Protein AF-A0A034WX60-F1 (afdb_monomer_lite)

Foldseek 3Di:
DPPVFPVFKDKAWDDKPDQQWDQDDPPRDIDGPDDDDDPDQKDKIKIWMKMDGPDPVDDIDTDIDMDIHGHDPDPCDPVVVVVVVVVQFDDWDKPDPDDDWDDDPDDDPPDDTDDIDTDGPPPPPPDPD

Organism: Bactrocera dorsalis (NCBI:txid27457)

pLDDT: mean 83.94, std 14.42, range [35.22, 97.31]

Secondary structure (DSSP, 8-state):
--TTTTTTEEEEEEEESSTTEEE-TTT--EEESS------SEEEEEEEEEEEESSTTS--EEEEEEEEEE-----TTSHHHHHHHHHH-PPPEESSS-------TTPPTT-------EE-SS-------

Sequence (129 aa):
LPKSICQYCKVNFLDVNDERFAIEHQNHDLVASRDVCIRESIWKVSITFNIRCNRNEIVDSDHRLKIVYHYQEFNDTDIAKRVRRELRNQSPYFEQALYVASVLEEQPAGSAVTTVRARDPEDSQIGRA

Radius of gyration: 21.38 Å; chains: 1; bounding box: 57×43×53 Å

Structure (mmCIF, N/CA/C/O backbone):
data_AF-A0A034WX60-F1
#
_entry.id   AF-A0A034WX60-F1
#
loop_
_atom_site.group_PDB
_atom_site.id
_atom_site.type_symbol
_atom_site.label_atom_id
_atom_site.label_alt_id
_atom_site.label_comp_id
_atom_site.label_asym_id
_atom_site.label_entity_id
_atom_site.label_seq_id
_atom_site.pdbx_PDB_ins_code
_atom_site.Cartn_x
_atom_site.Cartn_y
_atom_site.Cartn_z
_atom_site.occupancy
_atom_site.B_iso_or_equiv
_atom_site.auth_seq_id
_atom_site.auth_comp_id
_atom_site.auth_asym_id
_atom_site.auth_atom_id
_atom_site.pdbx_PDB_model_num
ATOM 1 N N . LEU A 1 1 ? 3.194 -11.590 4.332 1.00 74.00 1 LEU A N 1
ATOM 2 C CA . LEU A 1 1 ? 2.266 -11.896 5.448 1.00 74.00 1 LEU A CA 1
ATOM 3 C C . LEU A 1 1 ? 2.858 -13.005 6.318 1.00 74.00 1 LEU A C 1
ATOM 5 O O . LEU A 1 1 ? 3.501 -13.892 5.762 1.00 74.00 1 LEU A O 1
ATOM 9 N N . PRO A 1 2 ? 2.678 -12.976 7.649 1.00 82.56 2 PRO A N 1
ATOM 10 C CA . PRO A 1 2 ? 3.021 -14.100 8.518 1.00 82.56 2 PRO A CA 1
ATOM 11 C C . PRO A 1 2 ? 2.291 -15.381 8.096 1.00 82.56 2 PRO A C 1
ATOM 13 O O . PRO A 1 2 ? 1.091 -15.348 7.817 1.00 82.56 2 PRO A O 1
ATOM 16 N N . LYS A 1 3 ? 2.993 -16.524 8.103 1.00 83.62 3 LYS A N 1
ATOM 17 C CA . LYS A 1 3 ? 2.425 -17.824 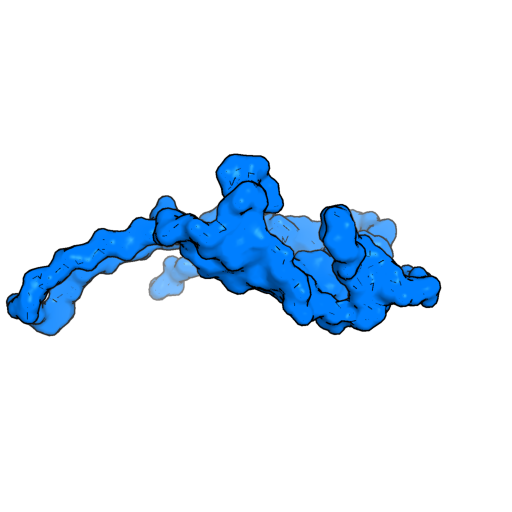7.685 1.00 83.62 3 LYS A CA 1
ATOM 18 C C . LYS A 1 3 ? 1.147 -18.196 8.447 1.00 83.62 3 LYS A C 1
ATOM 20 O O . LYS A 1 3 ? 0.268 -18.825 7.872 1.00 83.62 3 LYS A O 1
ATOM 25 N N . SER A 1 4 ? 1.026 -17.768 9.705 1.00 86.00 4 SER A N 1
ATOM 26 C CA . SER A 1 4 ? -0.141 -18.011 10.564 1.00 86.00 4 SER A CA 1
ATOM 27 C C . SER A 1 4 ? -1.449 -17.415 10.031 1.00 86.00 4 SER A C 1
ATOM 29 O O . SER A 1 4 ? -2.516 -17.944 10.337 1.00 86.00 4 SER A O 1
ATOM 31 N N . ILE A 1 5 ? -1.380 -16.346 9.228 1.00 87.75 5 ILE A N 1
ATOM 32 C CA . ILE A 1 5 ? -2.562 -15.635 8.716 1.00 87.75 5 ILE A CA 1
ATOM 33 C C . ILE A 1 5 ? -2.722 -15.709 7.193 1.00 87.75 5 ILE A C 1
ATOM 35 O O . ILE A 1 5 ? -3.797 -15.393 6.692 1.00 87.75 5 ILE A O 1
ATOM 39 N N . CYS A 1 6 ? -1.715 -16.187 6.448 1.00 86.31 6 CYS A N 1
ATOM 40 C CA . CYS A 1 6 ? -1.780 -16.316 4.982 1.00 86.31 6 CYS A CA 1
ATOM 41 C C . CYS A 1 6 ? -2.948 -17.180 4.475 1.00 86.31 6 CYS A C 1
ATOM 43 O O . CYS A 1 6 ? -3.402 -16.992 3.355 1.00 86.31 6 CYS A O 1
ATOM 45 N N . GLN A 1 7 ? -3.435 -18.128 5.280 1.00 90.69 7 GLN A N 1
ATOM 46 C CA . GLN A 1 7 ? -4.582 -18.970 4.918 1.00 90.69 7 GLN A CA 1
ATOM 47 C C . GLN A 1 7 ? -5.934 -18.246 5.040 1.00 90.69 7 GLN A C 1
ATOM 49 O O . GLN A 1 7 ? -6.915 -18.663 4.430 1.00 90.69 7 GLN A O 1
ATOM 54 N N . TYR A 1 8 ? -5.991 -17.169 5.827 1.00 93.06 8 TYR A N 1
ATOM 55 C CA . TYR A 1 8 ? -7.219 -16.419 6.103 1.00 93.06 8 TYR A CA 1
ATOM 56 C C . TYR A 1 8 ? -7.253 -15.061 5.411 1.00 93.06 8 TYR A C 1
ATOM 58 O O . TYR A 1 8 ? -8.334 -14.507 5.237 1.00 93.06 8 TYR A O 1
ATOM 66 N N . CYS A 1 9 ? -6.091 -14.534 5.030 1.00 93.56 9 CYS A N 1
ATOM 67 C CA . CYS A 1 9 ? -5.931 -13.201 4.474 1.00 93.56 9 CYS A CA 1
ATOM 68 C C . CYS A 1 9 ? -5.296 -13.255 3.089 1.00 93.56 9 CYS A C 1
ATOM 70 O O . CYS A 1 9 ? -4.310 -13.959 2.873 1.00 93.56 9 CYS A O 1
ATOM 72 N N . LYS A 1 10 ? -5.835 -12.458 2.170 1.00 92.62 10 LYS A N 1
ATOM 73 C CA . LYS A 1 10 ? -5.329 -12.282 0.809 1.00 92.62 10 LYS A CA 1
ATOM 74 C C . LYS A 1 10 ? -4.818 -10.863 0.628 1.00 92.62 10 LYS A C 1
ATOM 76 O O . LYS A 1 10 ? -5.424 -9.921 1.132 1.00 92.62 10 LYS A O 1
ATOM 81 N N . VAL A 1 11 ? -3.710 -10.729 -0.093 1.00 92.62 11 VAL A N 1
ATOM 82 C CA . VAL A 1 11 ? -3.156 -9.435 -0.501 1.00 92.62 11 VAL A CA 1
ATOM 83 C C . VAL A 1 11 ? -3.635 -9.147 -1.915 1.00 92.62 11 VAL A C 1
ATOM 85 O O . VAL A 1 11 ? -3.430 -9.979 -2.795 1.00 92.62 11 VAL A O 1
ATOM 88 N N . ASN A 1 12 ? -4.231 -7.978 -2.140 1.00 93.81 12 ASN A N 1
AT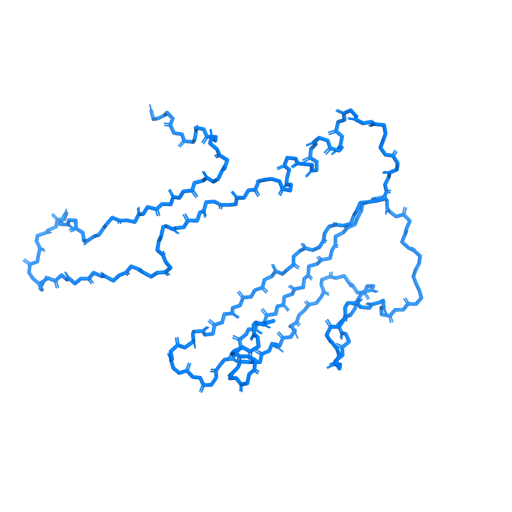OM 89 C CA . ASN A 1 12 ? -4.580 -7.514 -3.478 1.00 93.81 12 ASN A CA 1
ATOM 90 C C . ASN A 1 12 ? -3.811 -6.229 -3.780 1.00 93.81 12 ASN A C 1
ATOM 92 O O . ASN A 1 12 ? -3.997 -5.214 -3.106 1.00 93.81 12 ASN A O 1
ATOM 96 N N . PHE A 1 13 ? -2.958 -6.271 -4.798 1.00 95.19 13 PHE A N 1
ATOM 97 C CA . PHE A 1 13 ? -2.245 -5.100 -5.297 1.00 95.19 13 PHE A CA 1
ATOM 98 C C . PHE A 1 13 ? -3.187 -4.272 -6.172 1.00 95.19 13 PHE A C 1
ATOM 100 O O . PHE A 1 13 ? -3.779 -4.796 -7.111 1.00 95.19 13 PHE A O 1
ATOM 107 N N . LEU A 1 14 ? -3.366 -3.000 -5.818 1.00 95.75 14 LEU A N 1
ATOM 108 C CA . LEU A 1 14 ? -4.321 -2.087 -6.448 1.00 95.75 14 LEU A CA 1
ATOM 109 C C . LEU A 1 14 ? -3.653 -1.184 -7.481 1.00 95.75 14 LEU A C 1
ATOM 111 O O . LEU A 1 14 ? -4.230 -0.944 -8.535 1.00 95.75 14 LEU A O 1
ATOM 115 N N . ASP A 1 15 ? -2.465 -0.668 -7.162 1.00 96.31 15 ASP A N 1
ATOM 116 C CA . ASP A 1 15 ? -1.768 0.301 -8.007 1.00 96.31 15 ASP A CA 1
ATOM 117 C C . ASP A 1 15 ? -0.250 0.264 -7.792 1.00 96.31 15 ASP A C 1
ATOM 119 O O . ASP A 1 15 ? 0.226 0.071 -6.668 1.00 96.31 15 ASP A O 1
ATOM 123 N N . VAL A 1 16 ? 0.493 0.503 -8.872 1.00 97.31 16 VAL A N 1
ATOM 124 C CA . VAL A 1 16 ? 1.929 0.790 -8.866 1.00 97.31 16 VAL A CA 1
ATOM 125 C C . VAL A 1 16 ? 2.114 2.135 -9.557 1.00 97.31 16 VAL A C 1
ATOM 127 O O . VAL A 1 16 ? 1.890 2.264 -10.755 1.00 97.31 16 VAL A O 1
ATOM 130 N N . ASN A 1 17 ? 2.556 3.141 -8.808 1.00 97.25 17 ASN A N 1
ATOM 131 C CA . ASN A 1 17 ? 2.528 4.534 -9.265 1.00 97.25 17 ASN A CA 1
ATOM 132 C C . ASN A 1 17 ? 3.562 4.896 -10.357 1.00 97.25 17 ASN A C 1
ATOM 134 O O . ASN A 1 17 ? 3.635 6.058 -10.759 1.00 97.25 17 ASN A O 1
ATOM 138 N N . ASP A 1 18 ? 4.425 3.959 -10.746 1.00 95.69 18 ASP A N 1
ATOM 139 C CA . ASP A 1 18 ? 5.458 4.134 -11.764 1.00 95.69 18 ASP A CA 1
ATOM 140 C C . ASP A 1 18 ? 5.306 3.011 -12.787 1.00 95.69 18 ASP A C 1
ATOM 142 O O . ASP A 1 18 ? 5.589 1.847 -12.505 1.00 95.69 18 ASP A O 1
ATOM 146 N N . GLU A 1 19 ? 4.873 3.381 -13.990 1.00 95.06 19 GLU A N 1
ATOM 147 C CA . GLU A 1 19 ? 4.566 2.454 -15.079 1.00 95.06 19 GLU A CA 1
ATOM 148 C C . GLU A 1 19 ? 5.768 1.625 -15.536 1.00 95.06 19 GLU A C 1
ATOM 150 O O . GLU A 1 19 ? 5.588 0.690 -16.314 1.00 95.06 19 GLU A O 1
ATOM 155 N N . ARG A 1 20 ? 7.004 1.963 -15.140 1.00 95.06 20 ARG A N 1
ATOM 156 C CA . ARG A 1 20 ? 8.195 1.133 -15.403 1.00 95.06 20 ARG A CA 1
ATOM 157 C C . ARG A 1 20 ? 8.172 -0.184 -14.636 1.00 95.06 20 ARG A C 1
ATOM 159 O O . ARG A 1 20 ? 8.935 -1.083 -14.984 1.00 95.06 20 ARG A O 1
ATOM 166 N N . PHE A 1 21 ? 7.323 -0.300 -13.621 1.00 96.12 21 PHE A N 1
ATOM 167 C CA . PHE A 1 21 ? 7.243 -1.459 -12.751 1.00 96.12 21 PHE A CA 1
ATOM 168 C C . PHE A 1 21 ? 5.839 -2.058 -12.724 1.00 96.12 21 PHE A C 1
ATOM 170 O O . PHE A 1 21 ? 4.845 -1.384 -12.977 1.00 96.12 21 PHE A O 1
ATOM 177 N N . ALA A 1 22 ? 5.771 -3.340 -12.390 1.00 96.31 22 ALA A N 1
ATOM 178 C CA . ALA A 1 22 ? 4.539 -4.076 -12.155 1.00 96.31 22 ALA A CA 1
ATOM 179 C C . ALA A 1 22 ? 4.752 -5.096 -11.028 1.00 96.31 22 ALA A C 1
ATOM 181 O O . ALA A 1 22 ? 5.890 -5.417 -10.681 1.00 96.31 22 ALA A O 1
ATOM 182 N N . ILE A 1 23 ? 3.659 -5.608 -10.461 1.00 96.31 23 ILE A N 1
ATOM 183 C CA . ILE A 1 23 ? 3.705 -6.751 -9.545 1.00 96.31 23 ILE A CA 1
ATOM 184 C C . ILE A 1 23 ? 3.409 -8.025 -10.329 1.00 96.31 23 ILE A C 1
ATOM 186 O O . ILE A 1 23 ? 2.373 -8.135 -10.983 1.00 96.31 23 ILE A O 1
ATOM 190 N N . GLU A 1 24 ? 4.322 -8.984 -10.256 1.00 94.62 24 GLU A N 1
ATOM 191 C CA . GLU A 1 24 ? 4.155 -10.318 -10.820 1.00 94.62 24 GLU A CA 1
ATOM 192 C C . GLU A 1 24 ? 3.149 -11.127 -9.982 1.00 94.62 24 GLU A C 1
ATOM 194 O O . GLU A 1 24 ? 3.131 -11.055 -8.756 1.00 94.62 24 GLU A O 1
ATOM 199 N N . HIS A 1 25 ? 2.250 -11.866 -10.634 1.00 84.44 25 HIS A N 1
ATOM 200 C CA . HIS A 1 25 ? 1.075 -12.435 -9.963 1.00 84.44 25 HIS A CA 1
ATOM 201 C C . HIS A 1 25 ? 1.315 -13.747 -9.197 1.00 84.44 25 HIS A C 1
ATOM 203 O O . HIS A 1 25 ? 0.452 -14.129 -8.409 1.00 84.44 25 HIS A O 1
ATOM 209 N N . GLN A 1 26 ? 2.414 -14.470 -9.432 1.00 84.75 26 GLN A N 1
ATOM 210 C CA . GLN A 1 26 ? 2.643 -15.789 -8.824 1.00 84.75 26 GLN A CA 1
ATOM 211 C C . GLN A 1 26 ? 3.387 -15.666 -7.494 1.00 84.75 26 GLN A C 1
ATOM 213 O O . GLN A 1 26 ? 2.971 -16.235 -6.484 1.00 84.75 26 GLN A O 1
ATOM 218 N N . ASN A 1 27 ? 4.465 -14.889 -7.493 1.00 87.31 27 ASN A N 1
ATOM 219 C CA . ASN A 1 27 ? 5.357 -14.685 -6.360 1.00 87.31 27 ASN A CA 1
ATOM 220 C C . ASN A 1 27 ? 5.155 -13.323 -5.691 1.00 87.31 27 ASN A C 1
ATOM 222 O O . ASN A 1 27 ? 5.637 -13.125 -4.576 1.00 87.31 27 ASN A O 1
ATOM 226 N N . HIS A 1 28 ? 4.384 -12.421 -6.313 1.00 90.12 28 HIS A N 1
ATOM 227 C CA . HIS A 1 28 ? 4.193 -11.040 -5.854 1.00 90.12 28 HIS A CA 1
ATOM 228 C C . HIS A 1 28 ? 5.487 -10.219 -5.882 1.00 90.12 28 HIS A C 1
ATOM 230 O O . HIS A 1 28 ? 5.690 -9.329 -5.051 1.00 90.12 28 HIS A O 1
ATOM 236 N N . ASP A 1 29 ? 6.354 -10.517 -6.849 1.00 93.06 29 ASP A N 1
ATOM 237 C CA . ASP A 1 29 ? 7.621 -9.823 -7.034 1.00 93.06 29 ASP A CA 1
ATOM 238 C C . ASP A 1 29 ? 7.410 -8.492 -7.760 1.00 93.06 29 ASP A C 1
ATOM 240 O O . ASP A 1 29 ? 6.621 -8.386 -8.701 1.00 93.06 29 ASP A O 1
ATOM 244 N N . LEU A 1 30 ? 8.149 -7.462 -7.344 1.00 94.44 30 LEU A N 1
ATOM 245 C CA . LEU A 1 30 ? 8.231 -6.212 -8.094 1.00 94.44 30 LEU A CA 1
ATOM 246 C C . LEU A 1 30 ? 9.168 -6.414 -9.286 1.00 94.44 30 LEU A C 1
ATOM 248 O O . LEU A 1 30 ? 10.371 -6.606 -9.113 1.00 94.44 30 LEU A O 1
ATOM 252 N N . VAL A 1 31 ? 8.615 -6.329 -10.490 1.00 95.31 31 VAL A N 1
ATOM 253 C CA . VAL A 1 31 ? 9.331 -6.558 -11.748 1.00 95.31 31 VAL A CA 1
ATOM 254 C C . VAL A 1 31 ? 9.293 -5.319 -12.634 1.00 95.31 31 VAL A C 1
ATOM 256 O O . VAL A 1 31 ? 8.421 -4.460 -12.489 1.00 95.31 31 VAL A O 1
ATOM 259 N N . ALA A 1 32 ? 10.239 -5.215 -13.566 1.00 95.25 32 ALA A N 1
ATOM 260 C CA . ALA A 1 32 ? 10.159 -4.222 -14.630 1.00 95.25 32 ALA A CA 1
ATOM 261 C C . ALA A 1 32 ? 9.040 -4.611 -15.612 1.00 95.25 32 ALA A C 1
ATOM 263 O O . ALA A 1 32 ? 8.955 -5.762 -16.033 1.00 95.25 32 ALA A O 1
ATOM 264 N N . SER A 1 33 ? 8.187 -3.657 -15.986 1.00 95.19 33 SER A N 1
ATOM 265 C CA . SER A 1 33 ? 7.085 -3.879 -16.937 1.00 95.19 33 SER A CA 1
ATOM 266 C C . SER A 1 33 ? 7.554 -3.936 -18.395 1.00 95.19 33 SER A C 1
ATOM 268 O O . SER A 1 33 ? 6.836 -4.414 -19.270 1.00 95.19 33 SER A O 1
ATOM 270 N N . ARG A 1 34 ? 8.754 -3.412 -18.659 1.00 94.38 34 ARG A N 1
ATOM 271 C CA . ARG A 1 34 ? 9.405 -3.322 -19.967 1.00 94.38 34 ARG A CA 1
ATOM 272 C C . ARG A 1 34 ? 10.916 -3.266 -19.789 1.00 94.38 34 ARG A C 1
ATOM 274 O O . ARG A 1 34 ? 11.397 -2.961 -18.697 1.00 94.38 34 ARG A O 1
ATOM 281 N N . ASP A 1 35 ? 11.647 -3.451 -20.881 1.00 95.12 35 ASP A N 1
ATOM 282 C CA . ASP A 1 35 ? 13.083 -3.188 -20.911 1.00 95.12 35 ASP A CA 1
ATOM 283 C C . A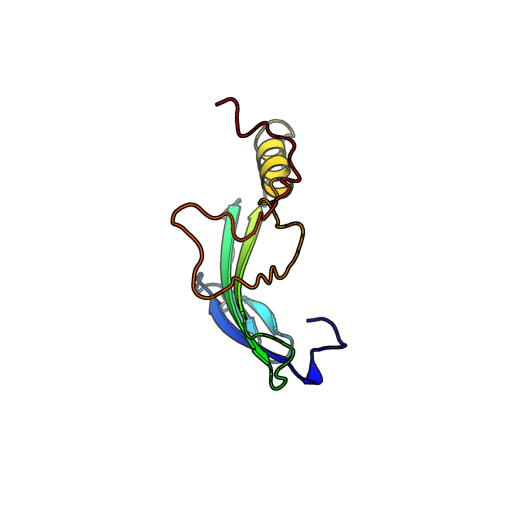SP A 1 35 ? 13.343 -1.718 -20.565 1.00 95.12 35 ASP A C 1
ATOM 285 O O . ASP A 1 35 ? 12.926 -0.798 -21.274 1.00 95.12 35 ASP A O 1
ATOM 289 N N . VAL A 1 36 ? 13.997 -1.485 -19.428 1.00 91.56 36 VAL A N 1
ATOM 290 C CA . VAL A 1 36 ? 14.236 -0.141 -18.911 1.00 91.56 36 VAL A CA 1
ATOM 291 C C . VAL A 1 36 ? 15.607 -0.044 -18.257 1.00 91.56 36 VAL A C 1
ATOM 293 O O . VAL A 1 36 ? 15.976 -0.844 -17.401 1.00 91.56 36 VAL A O 1
ATOM 296 N N . CYS A 1 37 ? 16.364 0.980 -18.644 1.00 90.56 37 CYS A N 1
ATOM 297 C CA . CYS A 1 37 ? 17.572 1.388 -17.940 1.00 90.56 37 CYS A CA 1
ATOM 298 C C . CYS A 1 37 ? 17.248 2.616 -17.090 1.00 90.56 37 CYS A C 1
ATOM 300 O O . CYS A 1 37 ? 16.926 3.674 -17.631 1.00 90.56 37 CYS A O 1
ATOM 302 N N . ILE A 1 38 ? 17.354 2.482 -15.772 1.00 89.88 38 ILE A N 1
ATOM 303 C CA . ILE A 1 38 ? 17.124 3.581 -14.834 1.00 89.88 38 ILE A CA 1
ATOM 304 C C . ILE A 1 38 ? 18.461 4.287 -14.615 1.00 89.88 38 ILE A C 1
ATOM 306 O O . ILE A 1 38 ? 19.402 3.687 -14.100 1.00 89.88 38 ILE A O 1
ATOM 310 N N . ARG A 1 39 ? 18.570 5.534 -15.076 1.00 86.31 39 ARG A N 1
ATOM 311 C CA . ARG A 1 39 ? 19.813 6.329 -15.003 1.00 86.31 39 ARG A CA 1
ATOM 312 C C . ARG A 1 39 ? 19.837 7.247 -13.789 1.00 86.31 39 ARG A C 1
ATOM 314 O O . ARG A 1 39 ? 20.886 7.760 -13.415 1.00 86.31 39 ARG A O 1
ATOM 321 N N . GLU A 1 40 ? 18.670 7.496 -13.215 1.00 86.88 40 GLU A N 1
ATOM 322 C CA . GLU A 1 40 ? 18.479 8.352 -12.064 1.00 86.88 40 GLU A CA 1
ATOM 323 C C . GLU A 1 40 ? 19.188 7.745 -10.850 1.00 86.88 40 GLU A C 1
ATOM 325 O O . GLU A 1 40 ? 18.918 6.608 -10.460 1.00 86.88 40 GLU A O 1
ATOM 330 N N . SER A 1 41 ? 20.066 8.526 -10.217 1.00 82.88 41 SER A N 1
ATOM 331 C CA . SER A 1 41 ? 20.747 8.122 -8.982 1.00 82.88 41 SER A CA 1
ATOM 332 C C . SER A 1 41 ? 19.784 7.951 -7.809 1.00 82.88 41 SER A C 1
ATOM 334 O O . SER A 1 41 ? 20.125 7.318 -6.813 1.00 82.88 41 SER A O 1
ATOM 336 N N . ILE A 1 42 ? 18.575 8.506 -7.913 1.00 83.31 42 ILE A N 1
ATOM 337 C CA . ILE A 1 42 ? 17.509 8.372 -6.927 1.00 83.31 42 ILE A CA 1
ATOM 338 C C . ILE A 1 42 ? 16.190 8.198 -7.662 1.00 83.31 42 ILE A C 1
ATOM 340 O O . ILE A 1 42 ? 15.816 9.038 -8.481 1.00 83.31 42 ILE A O 1
ATOM 344 N N . TRP A 1 43 ? 15.442 7.158 -7.316 1.00 89.44 43 TRP A N 1
ATOM 345 C CA . TRP A 1 43 ? 14.073 6.983 -7.787 1.00 89.44 43 TRP A CA 1
ATOM 346 C C . TRP A 1 43 ? 13.199 6.365 -6.699 1.00 89.44 43 TRP A C 1
ATOM 348 O O . TRP A 1 43 ? 13.680 5.863 -5.683 1.00 89.44 43 TRP A O 1
ATOM 358 N N . LYS A 1 44 ? 11.882 6.471 -6.870 1.00 91.19 44 LYS A N 1
ATOM 359 C CA . LYS A 1 44 ? 10.900 5.969 -5.909 1.00 91.19 44 LYS A CA 1
ATOM 360 C C . LYS A 1 44 ? 9.739 5.309 -6.636 1.00 91.19 44 LYS A C 1
ATOM 362 O O . LYS A 1 44 ? 9.263 5.856 -7.623 1.00 91.19 44 LYS A O 1
ATOM 367 N N . VAL A 1 45 ? 9.246 4.211 -6.082 1.00 95.38 45 VAL A N 1
ATOM 368 C CA . VAL A 1 45 ? 8.006 3.554 -6.501 1.00 95.38 45 VAL A CA 1
ATOM 369 C C . VAL A 1 45 ? 7.119 3.357 -5.276 1.00 95.38 45 VAL A C 1
ATOM 371 O O . VAL A 1 45 ? 7.594 3.089 -4.174 1.00 95.38 45 VAL A O 1
ATOM 374 N N . SER A 1 46 ? 5.827 3.593 -5.432 1.00 96.69 46 SER A N 1
ATOM 375 C CA . SER A 1 46 ? 4.799 3.431 -4.413 1.00 96.69 46 SER A CA 1
ATOM 376 C C . SER A 1 46 ? 3.789 2.408 -4.902 1.00 96.69 46 SER A C 1
ATOM 378 O O . SER A 1 46 ? 3.284 2.519 -6.014 1.00 96.69 46 SER A O 1
ATOM 380 N N . ILE A 1 47 ? 3.508 1.431 -4.053 1.00 97.19 47 ILE A N 1
ATOM 381 C CA . ILE A 1 47 ? 2.631 0.304 -4.331 1.00 97.19 47 ILE A CA 1
ATOM 382 C C . ILE A 1 47 ? 1.477 0.391 -3.343 1.00 97.19 47 ILE A C 1
ATOM 384 O O . ILE A 1 47 ? 1.693 0.370 -2.127 1.00 97.19 47 ILE A O 1
ATOM 388 N N . THR A 1 48 ? 0.262 0.505 -3.855 1.00 97.31 48 THR A N 1
ATOM 389 C CA . THR A 1 48 ? -0.954 0.504 -3.044 1.00 97.31 48 THR A CA 1
ATOM 390 C C . THR A 1 48 ? -1.545 -0.893 -3.081 1.00 97.31 48 THR A C 1
ATOM 392 O O . THR A 1 48 ? -1.717 -1.471 -4.152 1.00 97.31 48 THR A O 1
ATOM 395 N N . PHE A 1 49 ? -1.847 -1.456 -1.920 1.00 95.81 49 PHE A N 1
ATOM 396 C CA . PHE A 1 49 ? -2.444 -2.781 -1.811 1.00 95.81 49 PHE A CA 1
ATOM 397 C C . PHE A 1 49 ? -3.386 -2.834 -0.618 1.00 95.81 49 PHE A C 1
ATOM 399 O O . PHE A 1 49 ? -3.251 -2.060 0.328 1.00 95.81 49 PHE A O 1
ATOM 406 N N . ASN A 1 50 ? -4.325 -3.767 -0.648 1.00 95.69 50 ASN A N 1
ATOM 407 C CA . ASN A 1 50 ? -5.161 -4.067 0.500 1.00 95.69 50 ASN A CA 1
ATOM 408 C C . ASN A 1 50 ? -4.969 -5.508 0.957 1.00 95.69 50 ASN A C 1
ATOM 410 O O . ASN A 1 50 ? -4.532 -6.377 0.201 1.00 95.69 50 ASN A O 1
ATOM 414 N N . ILE A 1 51 ? -5.266 -5.738 2.226 1.00 94.50 51 ILE A N 1
ATOM 415 C CA . ILE A 1 51 ? -5.314 -7.052 2.838 1.00 94.50 51 ILE A CA 1
ATOM 416 C C . ILE A 1 51 ? -6.766 -7.291 3.219 1.00 94.50 51 ILE A C 1
ATOM 418 O O . ILE A 1 51 ? -7.354 -6.514 3.971 1.00 94.50 51 ILE A O 1
ATOM 422 N N . ARG A 1 52 ? -7.338 -8.362 2.670 1.00 95.19 52 ARG A N 1
ATOM 423 C CA . ARG A 1 52 ? -8.718 -8.774 2.927 1.00 95.19 52 ARG A CA 1
ATOM 424 C C . ARG A 1 52 ? -8.729 -10.133 3.599 1.00 95.19 52 ARG A C 1
ATOM 426 O O . ARG A 1 52 ? -8.124 -11.074 3.077 1.00 95.19 52 ARG A O 1
ATOM 433 N N . CYS A 1 53 ? -9.391 -10.237 4.742 1.00 94.69 53 CYS A N 1
ATOM 434 C CA . CYS A 1 53 ? -9.386 -11.420 5.590 1.00 94.69 53 CYS A CA 1
ATOM 435 C C . CYS A 1 53 ? -10.795 -11.998 5.760 1.00 94.69 53 CYS A C 1
ATOM 437 O O . CYS A 1 53 ? -11.768 -11.280 5.942 1.00 94.69 53 CYS A O 1
ATOM 439 N N . ASN A 1 54 ? -10.912 -13.328 5.744 1.00 92.31 54 ASN A N 1
ATOM 440 C CA . ASN A 1 54 ? -12.185 -14.040 5.925 1.00 92.31 54 ASN A CA 1
ATOM 441 C C . ASN A 1 54 ? -12.419 -14.477 7.385 1.00 92.31 54 ASN A C 1
ATOM 443 O O . ASN A 1 54 ? -13.012 -15.522 7.651 1.00 92.31 54 ASN A O 1
ATOM 447 N N . ARG A 1 55 ? -11.865 -13.741 8.352 1.00 90.38 55 ARG A N 1
ATOM 448 C CA . ARG A 1 55 ? -11.967 -14.070 9.777 1.00 90.38 55 ARG A CA 1
ATOM 449 C C . ARG A 1 55 ? -12.274 -12.805 10.563 1.00 90.38 55 ARG A C 1
ATOM 451 O O . ARG A 1 55 ? -11.493 -11.869 10.518 1.00 90.38 55 ARG A O 1
ATOM 458 N N . ASN A 1 56 ? -13.357 -12.822 11.335 1.00 82.94 56 ASN A N 1
ATOM 459 C CA . ASN A 1 56 ? -13.882 -11.639 12.032 1.00 82.94 56 ASN A CA 1
ATOM 460 C C . ASN A 1 56 ? -12.926 -11.044 13.083 1.00 82.94 56 ASN A C 1
ATOM 462 O O . ASN A 1 56 ? -13.057 -9.883 13.447 1.00 82.94 56 ASN A O 1
ATOM 466 N N . GLU A 1 57 ? -11.976 -11.837 13.582 1.00 87.88 57 GLU A N 1
ATOM 467 C CA . GLU A 1 57 ? -10.937 -11.392 14.522 1.00 87.88 57 GLU A CA 1
ATOM 468 C C . GLU A 1 57 ? -9.799 -10.613 13.838 1.00 87.88 57 GLU A C 1
ATOM 470 O O . GLU A 1 57 ? -8.969 -10.016 14.520 1.00 87.88 57 GLU A O 1
ATOM 475 N N . ILE A 1 58 ? -9.720 -10.649 12.503 1.00 86.56 58 ILE A N 1
ATOM 476 C CA . ILE A 1 58 ? -8.669 -9.995 11.725 1.00 86.56 58 ILE A CA 1
ATOM 477 C C . ILE A 1 58 ? -9.316 -8.906 10.877 1.00 86.56 58 ILE A C 1
ATOM 479 O O . ILE A 1 58 ? -10.144 -9.184 10.014 1.00 86.56 58 ILE A O 1
ATOM 483 N N . VAL A 1 59 ? -8.928 -7.662 11.137 1.00 89.94 59 VAL A N 1
ATOM 484 C CA . VAL A 1 59 ? -9.481 -6.492 10.454 1.00 89.94 59 VAL A CA 1
ATOM 485 C C . VAL A 1 59 ? -8.794 -6.311 9.103 1.00 89.94 59 VAL A C 1
ATOM 487 O O . VAL A 1 59 ? -7.567 -6.378 9.010 1.00 89.94 59 VAL A O 1
ATOM 490 N N . ASP A 1 60 ? -9.596 -6.066 8.069 1.00 91.88 60 ASP A N 1
ATOM 491 C CA . ASP A 1 60 ? -9.112 -5.663 6.751 1.00 91.88 60 ASP A CA 1
ATOM 492 C C . ASP A 1 60 ? -8.310 -4.361 6.825 1.00 91.88 60 ASP A C 1
ATOM 494 O O . ASP A 1 60 ? -8.622 -3.459 7.604 1.00 91.88 60 ASP A O 1
ATOM 498 N N . SER A 1 61 ? -7.310 -4.220 5.963 1.00 92.00 61 SER A N 1
ATOM 499 C CA . SER A 1 61 ? -6.451 -3.040 5.977 1.00 92.00 61 SER A CA 1
ATOM 500 C C . SER A 1 61 ? -6.009 -2.615 4.586 1.00 92.00 61 SER A C 1
ATOM 502 O O . SER A 1 61 ? -5.692 -3.437 3.726 1.00 92.00 61 SER A O 1
ATOM 504 N N . ASP A 1 62 ? -5.942 -1.303 4.380 1.00 93.44 62 ASP A N 1
ATOM 505 C CA . ASP A 1 62 ? -5.374 -0.701 3.180 1.00 93.44 62 ASP A CA 1
ATOM 506 C C . ASP A 1 62 ? -3.963 -0.180 3.491 1.00 93.44 62 ASP A C 1
ATOM 508 O O . ASP A 1 62 ? -3.698 0.387 4.555 1.00 93.44 62 ASP A O 1
ATOM 512 N N . HIS A 1 63 ? -3.034 -0.382 2.561 1.00 92.62 63 HIS A N 1
ATOM 513 C CA . HIS A 1 63 ? -1.619 -0.091 2.745 1.00 92.62 63 HIS A CA 1
ATOM 514 C C . HIS A 1 63 ? -1.003 0.580 1.522 1.00 92.62 63 HIS A C 1
ATOM 516 O O . HIS A 1 63 ? -1.415 0.382 0.379 1.00 92.62 63 HIS A O 1
ATOM 522 N N . ARG A 1 64 ? 0.060 1.345 1.779 1.00 93.00 64 ARG A N 1
ATOM 523 C CA . ARG A 1 64 ? 0.891 1.956 0.745 1.00 93.00 64 ARG A CA 1
ATOM 524 C C . ARG A 1 64 ? 2.364 1.742 1.071 1.00 93.00 64 ARG A C 1
ATOM 526 O O . ARG A 1 64 ? 2.888 2.342 2.007 1.00 93.00 64 ARG A O 1
ATOM 533 N N . LEU A 1 65 ? 3.027 0.892 0.296 1.00 92.56 65 LEU A N 1
ATOM 534 C CA . LEU A 1 65 ? 4.457 0.618 0.404 1.00 92.56 65 LEU A CA 1
ATOM 535 C C . LEU A 1 65 ? 5.224 1.579 -0.501 1.00 92.56 65 LEU A C 1
ATOM 537 O O . LEU A 1 65 ? 5.009 1.593 -1.706 1.00 92.56 65 LEU A O 1
ATOM 541 N N . LYS A 1 66 ? 6.134 2.372 0.065 1.00 91.75 66 LYS A N 1
ATOM 542 C CA . LYS A 1 66 ? 7.014 3.267 -0.693 1.00 91.75 66 LYS A CA 1
ATOM 543 C C . LYS A 1 66 ? 8.434 2.716 -0.676 1.00 91.75 66 LYS A C 1
ATOM 545 O O . LYS A 1 66 ? 9.057 2.653 0.379 1.00 91.75 66 LYS A O 1
ATOM 550 N N . ILE A 1 67 ? 8.949 2.377 -1.848 1.00 90.94 67 ILE A N 1
ATOM 551 C CA . ILE A 1 67 ? 10.330 1.958 -2.062 1.00 90.94 67 ILE A CA 1
ATOM 552 C C . ILE A 1 67 ? 11.087 3.159 -2.619 1.00 90.94 67 ILE A C 1
ATOM 554 O O . ILE A 1 67 ? 10.653 3.790 -3.583 1.00 90.94 67 ILE A O 1
ATOM 558 N N . VAL A 1 68 ? 12.205 3.500 -1.987 1.00 87.12 68 VAL A N 1
ATOM 559 C CA . VAL A 1 68 ? 13.111 4.554 -2.447 1.00 87.12 68 VAL A CA 1
ATOM 560 C C . VAL A 1 68 ? 14.449 3.901 -2.726 1.00 87.12 68 VAL A C 1
ATOM 562 O O . VAL A 1 68 ? 15.066 3.339 -1.826 1.00 87.12 68 VAL A O 1
ATOM 565 N N . TYR A 1 69 ? 14.876 3.965 -3.977 1.00 86.31 69 TYR A N 1
ATOM 566 C CA . TYR A 1 69 ? 16.164 3.468 -4.411 1.00 86.31 69 TYR A CA 1
ATOM 567 C C . TYR A 1 69 ? 17.151 4.621 -4.525 1.00 86.31 69 TYR A C 1
ATOM 569 O O . TYR A 1 69 ? 16.814 5.698 -5.021 1.00 86.31 69 TYR A O 1
ATOM 577 N N . HIS A 1 70 ? 18.376 4.369 -4.079 1.00 83.56 70 HIS A N 1
ATOM 578 C CA . HIS A 1 70 ? 19.474 5.312 -4.161 1.00 83.56 70 HIS A CA 1
ATOM 579 C C . HIS A 1 70 ? 20.722 4.589 -4.670 1.00 83.56 70 HIS A C 1
ATOM 581 O O . HIS A 1 70 ? 21.254 3.716 -3.989 1.00 83.56 70 HIS A O 1
ATOM 587 N N . TYR A 1 71 ? 21.209 4.982 -5.841 1.00 72.31 71 TYR A N 1
ATOM 588 C CA . TYR A 1 71 ? 22.475 4.544 -6.413 1.00 72.31 71 TYR A CA 1
ATOM 589 C C . TYR A 1 71 ? 23.336 5.763 -6.713 1.00 72.31 71 TYR A C 1
ATOM 591 O O . TYR A 1 71 ? 23.230 6.420 -7.746 1.00 72.31 71 TYR A O 1
ATOM 599 N N . GLN A 1 72 ? 24.172 6.088 -5.739 1.00 65.44 72 GLN A N 1
ATOM 600 C CA . GLN A 1 72 ? 25.278 7.016 -5.882 1.00 65.44 72 GLN A CA 1
ATOM 601 C C . GLN A 1 72 ? 26.373 6.478 -4.969 1.00 65.44 72 GLN A C 1
ATOM 603 O O . GLN A 1 72 ? 26.098 6.178 -3.804 1.00 65.44 72 GLN A O 1
ATOM 608 N N . GLU A 1 73 ? 27.592 6.325 -5.481 1.00 58.59 73 GLU A N 1
ATOM 609 C CA . GLU A 1 73 ? 28.757 6.184 -4.611 1.00 58.59 73 GLU A CA 1
ATOM 610 C C . GLU A 1 73 ? 28.882 7.494 -3.836 1.00 58.59 73 GLU A C 1
ATOM 612 O O . GLU A 1 73 ? 29.254 8.539 -4.373 1.00 58.59 73 GLU A O 1
ATOM 617 N N . PHE A 1 74 ? 28.430 7.482 -2.588 1.00 54.03 74 PHE A N 1
ATOM 618 C CA . PHE A 1 74 ? 28.481 8.667 -1.759 1.00 54.03 74 PHE A CA 1
ATOM 619 C C . PHE A 1 74 ? 29.898 8.871 -1.248 1.00 54.03 74 PHE A C 1
ATOM 621 O O . PHE A 1 74 ? 30.410 8.042 -0.500 1.00 54.03 74 PHE A O 1
ATOM 628 N N . ASN A 1 75 ? 30.474 10.039 -1.530 1.00 59.69 75 ASN A N 1
ATOM 629 C CA . ASN A 1 75 ? 31.383 10.631 -0.558 1.00 59.69 75 ASN A CA 1
ATOM 630 C C . ASN A 1 75 ? 30.552 10.955 0.695 1.00 59.69 75 ASN A C 1
ATOM 632 O O . ASN A 1 75 ? 29.513 11.611 0.620 1.00 59.69 75 ASN A O 1
ATOM 636 N N . ASP A 1 76 ? 30.982 10.405 1.826 1.00 55.62 76 ASP A N 1
ATOM 637 C CA . ASP A 1 76 ? 30.218 10.070 3.039 1.00 55.62 76 ASP A CA 1
ATOM 638 C C . ASP A 1 76 ? 29.575 11.247 3.819 1.00 55.62 76 ASP A C 1
ATOM 640 O O . ASP A 1 76 ? 29.209 11.101 4.988 1.00 55.62 76 ASP A O 1
ATOM 644 N N . THR A 1 77 ? 29.448 12.450 3.254 1.00 63.56 77 THR A N 1
ATOM 645 C CA . THR A 1 77 ? 29.314 13.647 4.096 1.00 63.56 77 THR A CA 1
ATOM 646 C C . THR A 1 77 ? 27.898 14.168 4.318 1.00 63.56 77 THR A C 1
ATOM 648 O O . THR A 1 77 ? 27.635 14.527 5.466 1.00 63.56 77 THR A O 1
ATOM 651 N N . ASP A 1 78 ? 26.958 14.124 3.360 1.00 59.88 78 ASP A N 1
ATOM 652 C CA . ASP A 1 78 ? 25.665 14.829 3.547 1.00 59.88 78 ASP A CA 1
ATOM 653 C C . ASP A 1 78 ? 24.403 14.062 3.129 1.00 59.88 78 ASP A C 1
ATOM 655 O O . ASP A 1 78 ? 23.445 13.974 3.903 1.00 59.88 78 ASP A O 1
ATOM 659 N N . ILE A 1 79 ? 24.378 13.438 1.949 1.00 58.78 79 ILE A N 1
ATOM 660 C CA . ILE A 1 79 ? 23.171 12.731 1.484 1.00 58.78 79 ILE A CA 1
ATOM 661 C C . ILE A 1 79 ? 23.027 11.375 2.185 1.00 58.78 79 ILE A C 1
ATOM 663 O O . ILE A 1 79 ? 21.933 11.044 2.634 1.00 58.78 79 ILE A O 1
ATOM 667 N N . ALA A 1 80 ? 24.123 10.637 2.399 1.00 61.00 80 ALA A N 1
ATOM 668 C CA . ALA A 1 80 ? 24.104 9.411 3.199 1.00 61.00 80 ALA A CA 1
ATOM 669 C C . ALA A 1 80 ? 23.626 9.677 4.638 1.00 61.00 80 ALA A C 1
ATOM 671 O O . ALA A 1 80 ? 22.848 8.896 5.180 1.00 61.00 80 ALA A O 1
ATOM 672 N N . LYS A 1 81 ? 24.012 10.808 5.246 1.00 62.59 81 LYS A N 1
ATOM 673 C CA . LYS A 1 81 ? 23.504 11.217 6.567 1.00 62.59 81 LYS A CA 1
ATOM 674 C C . LYS A 1 81 ? 22.015 11.543 6.529 1.00 62.59 81 LYS A C 1
ATOM 676 O O . LYS A 1 81 ? 21.286 11.104 7.415 1.00 62.59 81 LYS A O 1
ATOM 681 N N . ARG A 1 82 ? 21.547 12.263 5.502 1.00 64.94 82 ARG A N 1
ATOM 682 C CA . ARG A 1 82 ? 20.120 12.569 5.333 1.00 64.94 82 ARG A CA 1
ATOM 683 C C . ARG A 1 82 ? 19.293 11.303 5.117 1.00 64.94 82 ARG A C 1
ATOM 685 O O . ARG A 1 82 ? 18.296 11.130 5.796 1.00 64.94 82 ARG A O 1
ATOM 692 N N . VAL A 1 83 ? 19.733 10.392 4.251 1.00 63.72 83 VAL A N 1
ATOM 693 C CA . VAL A 1 83 ? 19.068 9.102 4.012 1.00 63.72 83 VAL A CA 1
ATOM 694 C C . VAL A 1 83 ? 19.095 8.230 5.270 1.00 63.72 83 VAL A C 1
ATOM 696 O O . VAL A 1 83 ? 18.065 7.674 5.625 1.00 63.72 83 VAL A O 1
ATOM 699 N N . ARG A 1 84 ? 20.214 8.162 6.009 1.00 64.19 84 ARG A N 1
ATOM 700 C CA . ARG A 1 84 ? 20.280 7.468 7.313 1.00 64.19 84 ARG A CA 1
ATOM 701 C C . ARG A 1 84 ? 19.312 8.069 8.336 1.00 64.19 84 ARG A C 1
ATOM 703 O O . ARG A 1 84 ? 18.735 7.314 9.109 1.00 64.19 84 ARG A O 1
ATOM 710 N N . ARG A 1 85 ? 19.133 9.394 8.344 1.00 64.50 85 ARG A N 1
ATOM 711 C CA . ARG A 1 85 ? 18.160 10.080 9.206 1.00 64.50 85 ARG A CA 1
ATOM 712 C C . ARG A 1 85 ? 16.724 9.769 8.786 1.00 64.50 85 ARG A C 1
ATOM 714 O O . ARG A 1 85 ? 15.937 9.385 9.628 1.00 64.50 85 ARG A O 1
ATOM 721 N N . GLU A 1 86 ? 16.398 9.840 7.499 1.00 64.81 86 GLU A N 1
ATOM 722 C CA . GLU A 1 86 ? 15.061 9.490 6.987 1.00 64.81 86 GLU A CA 1
ATOM 723 C C . GLU A 1 86 ? 14.729 7.997 7.163 1.00 64.81 86 GLU A C 1
ATOM 725 O O . GLU A 1 86 ? 13.578 7.650 7.393 1.00 64.81 86 GLU A O 1
ATOM 730 N N . LEU A 1 87 ? 15.724 7.104 7.091 1.00 60.69 87 LEU A N 1
ATOM 731 C CA . LEU A 1 87 ? 15.560 5.673 7.382 1.00 60.69 87 LEU A CA 1
ATOM 732 C C . LEU A 1 87 ? 15.396 5.381 8.881 1.00 60.69 87 LEU A C 1
ATOM 734 O O . LEU A 1 87 ? 14.838 4.344 9.235 1.00 60.69 87 LEU A O 1
ATOM 738 N N . ARG A 1 88 ? 15.911 6.256 9.754 1.00 64.00 88 ARG A N 1
ATOM 739 C CA . ARG A 1 88 ? 15.736 6.173 11.212 1.00 64.00 88 ARG A CA 1
ATOM 740 C C . ARG A 1 88 ? 14.483 6.891 11.706 1.00 64.00 88 ARG A C 1
ATOM 742 O O . ARG A 1 88 ? 13.983 6.504 12.756 1.00 64.00 88 ARG A O 1
ATOM 749 N N . ASN A 1 89 ? 13.955 7.831 10.921 1.00 67.88 89 ASN A N 1
AT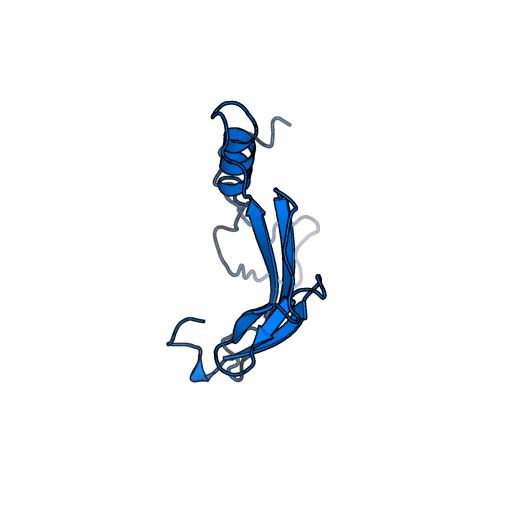OM 750 C CA . ASN A 1 89 ? 12.728 8.560 11.202 1.00 67.88 89 ASN A CA 1
ATOM 751 C C . ASN A 1 89 ? 11.541 7.591 11.217 1.00 67.88 89 ASN A C 1
ATOM 753 O O . ASN A 1 89 ? 10.963 7.243 10.184 1.00 67.88 89 ASN A O 1
ATOM 757 N N . GLN A 1 90 ? 11.214 7.107 12.406 1.00 69.00 90 GLN A N 1
ATOM 758 C CA . GLN A 1 90 ? 10.074 6.242 12.636 1.00 69.00 90 GLN A CA 1
ATOM 759 C C . GLN A 1 90 ? 8.910 7.108 13.103 1.00 69.00 90 GLN A C 1
ATOM 761 O O . GLN A 1 90 ? 9.048 7.883 14.040 1.00 69.00 90 GLN A O 1
ATOM 766 N N . SER A 1 91 ? 7.751 6.980 12.455 1.00 74.56 91 SER A N 1
ATOM 767 C CA . SER A 1 91 ? 6.555 7.697 12.900 1.00 74.56 91 SER A CA 1
ATOM 768 C C . SER A 1 91 ? 6.170 7.284 14.328 1.00 74.56 91 SER A C 1
ATOM 770 O O . SER A 1 91 ? 6.338 6.108 14.673 1.00 74.56 91 SER A O 1
ATOM 772 N N . PRO A 1 92 ? 5.601 8.198 15.137 1.00 83.19 92 PRO A N 1
ATOM 773 C CA . PRO A 1 92 ? 5.083 7.846 16.447 1.00 83.19 92 PRO A CA 1
ATOM 774 C C . PRO A 1 92 ? 4.093 6.688 16.352 1.00 83.19 92 PRO A C 1
ATOM 776 O O . PRO A 1 92 ? 3.250 6.642 15.454 1.00 83.19 92 PRO A O 1
ATOM 779 N N . TYR A 1 93 ? 4.181 5.761 17.295 1.00 83.62 93 TYR A N 1
ATOM 780 C CA . TYR A 1 93 ? 3.305 4.599 17.365 1.00 83.62 93 TYR A CA 1
ATOM 781 C C . TYR A 1 93 ? 2.567 4.593 18.696 1.00 83.62 93 TYR A C 1
ATOM 783 O O . TYR A 1 93 ? 3.121 4.953 19.735 1.00 83.62 93 TYR A O 1
ATOM 791 N N . PHE A 1 94 ? 1.300 4.195 18.672 1.00 90.81 94 PHE A N 1
ATOM 792 C CA . PHE A 1 94 ? 0.519 4.043 19.892 1.00 90.81 94 PHE A CA 1
ATOM 793 C C . PHE A 1 94 ? 1.043 2.878 20.737 1.00 90.81 94 PHE A C 1
ATOM 795 O O . PHE A 1 94 ? 1.476 1.857 20.204 1.00 90.81 94 PHE A O 1
ATOM 802 N N . GLU A 1 95 ? 0.987 3.014 22.063 1.00 89.56 95 GLU A N 1
ATOM 803 C CA . GLU A 1 95 ? 1.405 1.945 22.981 1.00 89.56 95 GLU A CA 1
ATOM 804 C C . GLU A 1 95 ? 0.504 0.705 22.886 1.00 89.56 95 GLU A C 1
ATOM 806 O O . GLU A 1 95 ? 0.951 -0.403 23.177 1.00 89.56 95 GLU A O 1
ATOM 811 N N . GLN A 1 96 ? -0.754 0.883 22.475 1.00 89.00 96 GLN A N 1
ATOM 812 C CA . GLN A 1 96 ? -1.705 -0.199 22.239 1.00 89.00 96 GLN A CA 1
ATOM 813 C C . GLN A 1 96 ? -2.238 -0.131 20.809 1.00 89.00 96 GLN A C 1
ATOM 815 O O . GLN A 1 96 ? -2.507 0.945 20.279 1.00 89.00 96 GLN A O 1
ATOM 820 N N . ALA A 1 97 ? -2.438 -1.300 20.199 1.00 83.44 97 ALA A N 1
ATOM 821 C CA . ALA A 1 97 ? -3.048 -1.407 18.875 1.00 83.44 97 ALA A CA 1
ATOM 822 C C . ALA A 1 97 ? -4.559 -1.103 18.886 1.00 83.44 97 ALA A C 1
ATOM 824 O O . ALA A 1 97 ? -5.120 -0.751 17.853 1.00 83.44 97 ALA A O 1
ATOM 825 N N . LEU A 1 98 ? -5.215 -1.241 20.044 1.00 87.06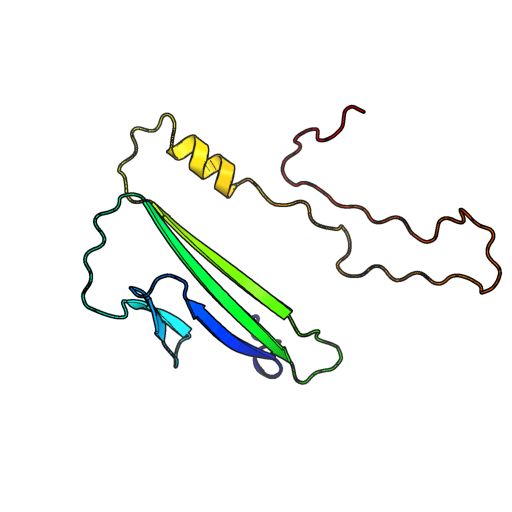 98 LEU A N 1
ATOM 826 C CA . LEU A 1 98 ? -6.640 -0.983 20.227 1.00 87.06 98 LEU A CA 1
ATOM 827 C C . LEU A 1 98 ? -6.893 -0.425 21.632 1.00 87.06 98 LEU A C 1
ATOM 829 O O . LEU A 1 98 ? -6.517 -1.055 22.617 1.00 87.06 98 LEU A O 1
ATOM 833 N N . TYR A 1 99 ? -7.581 0.715 21.706 1.00 92.75 99 TYR A N 1
ATOM 834 C CA . TYR A 1 99 ? -8.078 1.298 22.951 1.00 92.75 99 TYR A CA 1
ATOM 835 C C . TYR A 1 99 ? -9.600 1.172 22.983 1.00 92.75 99 TYR A C 1
ATOM 837 O O . TYR A 1 99 ? -10.283 1.694 22.103 1.00 92.75 99 TYR A O 1
ATOM 845 N N . VAL A 1 100 ? -10.133 0.497 24.000 1.00 94.25 100 VAL A N 1
ATOM 846 C CA . VAL A 1 100 ? -11.578 0.377 24.232 1.00 94.25 100 VAL A CA 1
ATOM 847 C C . VAL A 1 100 ? -11.905 1.045 25.559 1.00 94.25 100 VAL A C 1
ATOM 849 O O . VAL A 1 100 ? -11.256 0.772 26.566 1.00 94.25 100 VAL A O 1
ATOM 852 N N . ALA A 1 101 ? -12.907 1.918 25.556 1.00 93.56 101 ALA A N 1
ATOM 853 C CA . ALA A 1 101 ? -13.421 2.568 26.753 1.00 93.56 101 ALA A CA 1
ATOM 854 C C . ALA A 1 101 ? -14.950 2.520 26.745 1.00 93.56 101 ALA A C 1
ATOM 856 O O . ALA A 1 101 ? -15.575 2.549 25.685 1.00 93.56 101 ALA A O 1
ATOM 857 N N . SER A 1 102 ? -15.543 2.448 27.931 1.00 93.00 102 SER A N 1
ATOM 858 C CA . SER A 1 102 ? -16.990 2.448 28.136 1.00 93.00 102 SER A CA 1
ATOM 859 C C . SER A 1 102 ? -17.369 3.607 29.042 1.00 93.00 102 SER A C 1
ATOM 861 O O . SER A 1 102 ? -16.707 3.843 30.052 1.00 93.00 102 SER A O 1
ATOM 863 N N . VAL A 1 103 ? -18.449 4.300 28.697 1.00 93.88 103 VAL A N 1
ATOM 864 C CA . VAL A 1 103 ? -18.944 5.472 29.421 1.00 93.88 103 VAL A CA 1
ATOM 865 C C . VAL A 1 103 ? -20.420 5.252 29.735 1.00 93.88 103 VAL A C 1
ATOM 867 O O . VAL A 1 103 ? -21.133 4.648 28.938 1.00 93.88 103 VAL A O 1
ATOM 870 N N . LEU A 1 104 ? -20.868 5.707 30.906 1.00 95.00 104 LEU A N 1
ATOM 871 C CA . LEU A 1 104 ? -22.281 5.670 31.289 1.00 95.00 104 LEU A CA 1
ATOM 872 C C . LEU A 1 104 ? -23.076 6.743 30.531 1.00 95.00 104 LEU A C 1
ATOM 874 O O . LEU A 1 104 ? -22.532 7.794 30.204 1.00 95.00 104 LEU A O 1
ATOM 878 N N . GLU A 1 105 ? -24.366 6.495 30.303 1.00 84.44 105 GLU A N 1
ATOM 879 C CA . GLU A 1 105 ? -25.227 7.311 29.427 1.00 84.44 105 GLU A CA 1
ATOM 880 C C . GLU A 1 105 ? -25.425 8.768 29.908 1.00 84.44 105 GLU A C 1
ATOM 882 O O . GLU A 1 105 ? -25.716 9.636 29.096 1.00 84.44 105 GLU A O 1
ATOM 887 N N . GLU A 1 106 ? -25.149 9.071 31.184 1.00 92.38 106 GLU A N 1
ATOM 888 C CA . GLU A 1 106 ? -25.372 10.388 31.812 1.00 92.38 106 GLU A CA 1
ATOM 889 C C . GLU A 1 106 ? -24.080 11.012 32.376 1.00 92.38 106 GLU A C 1
ATOM 891 O O . GLU A 1 106 ? -23.997 11.388 33.549 1.00 92.38 106 GLU A O 1
ATOM 896 N N . GLN A 1 107 ? -23.016 11.077 31.570 1.00 94.56 107 GLN A N 1
ATOM 897 C CA . GLN A 1 107 ? -21.792 11.774 31.976 1.00 94.56 107 GLN A CA 1
ATOM 898 C C . GLN A 1 107 ? -21.848 13.279 31.673 1.00 94.56 107 GLN A C 1
ATOM 900 O O . GLN A 1 107 ? -22.253 13.671 30.577 1.00 94.56 107 GLN A O 1
ATOM 905 N N . PRO A 1 108 ? -21.405 14.140 32.610 1.00 94.25 108 PRO A N 1
ATOM 906 C CA . PRO A 1 108 ? -21.372 15.579 32.388 1.00 94.25 108 PRO A CA 1
ATOM 907 C C . PRO A 1 108 ? -20.390 15.963 31.272 1.00 94.25 108 PRO A C 1
ATOM 909 O O . PRO A 1 108 ? -19.424 15.257 30.969 1.00 94.25 108 PRO A O 1
ATOM 912 N N . ALA A 1 109 ? -20.619 17.134 30.672 1.00 92.75 109 ALA A N 1
ATOM 913 C CA . ALA A 1 109 ? -19.724 17.674 29.656 1.00 92.75 109 ALA A CA 1
ATOM 914 C C . ALA A 1 109 ? -18.307 17.867 30.222 1.00 92.75 109 ALA A C 1
ATOM 916 O O . ALA A 1 109 ? -18.122 18.445 31.292 1.00 92.75 109 ALA A O 1
ATOM 917 N N . GLY A 1 110 ? -17.306 17.392 29.478 1.00 93.06 110 GLY A N 1
ATOM 918 C CA . GLY A 1 110 ? -15.901 17.433 29.890 1.00 93.06 110 GLY A CA 1
ATOM 919 C C . GLY A 1 110 ? -15.406 16.180 30.620 1.00 93.06 110 GLY A C 1
ATOM 920 O O . GLY A 1 110 ? -14.230 16.139 30.979 1.00 93.06 110 GLY A O 1
ATOM 921 N N . SER A 1 111 ? -16.241 15.150 30.810 1.00 93.56 111 SER A N 1
ATOM 922 C CA . SER A 1 111 ? -15.780 13.862 31.340 1.00 93.56 111 SER A CA 1
ATOM 923 C C . SER A 1 111 ? -14.702 13.242 30.447 1.00 93.56 111 SER A C 1
ATOM 925 O O . SER A 1 111 ? -14.908 13.004 29.256 1.00 93.56 111 SER A O 1
ATOM 927 N N . ALA A 1 112 ? -13.542 12.958 31.038 1.00 93.31 112 ALA A N 1
ATOM 928 C CA . ALA A 1 112 ? -12.458 12.264 30.357 1.00 93.31 112 ALA A CA 1
ATOM 929 C C . ALA A 1 112 ? -12.838 10.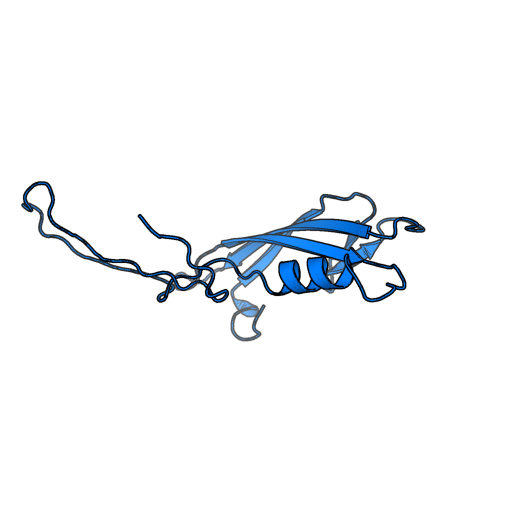791 30.123 1.00 93.31 112 ALA A C 1
ATOM 931 O O . ALA A 1 112 ? -13.183 10.080 31.063 1.00 93.31 112 ALA A O 1
ATOM 932 N N . VAL A 1 113 ? -12.767 10.339 28.868 1.00 94.38 113 VAL A N 1
ATOM 933 C CA . VAL A 1 113 ? -13.178 8.982 28.461 1.00 94.38 113 VAL A CA 1
ATOM 934 C C . VAL A 1 113 ? -12.009 8.002 28.481 1.00 94.38 113 VAL A C 1
ATOM 936 O O . VAL A 1 113 ? -12.106 6.912 29.035 1.00 94.38 113 VAL A O 1
ATOM 939 N N . THR A 1 114 ? -10.894 8.373 27.858 1.00 94.12 114 THR A N 1
ATOM 940 C CA . THR A 1 114 ? -9.676 7.562 27.828 1.00 94.12 114 THR A CA 1
ATOM 941 C C . THR A 1 114 ? -8.474 8.437 27.504 1.00 94.12 114 THR A C 1
ATOM 943 O O . THR A 1 114 ? -8.625 9.527 26.948 1.00 94.12 114 THR A O 1
ATOM 946 N N . THR A 1 115 ? -7.283 7.942 27.821 1.00 94.69 115 THR A N 1
ATOM 947 C CA . THR A 1 115 ? -6.015 8.572 27.456 1.00 94.69 115 THR A CA 1
ATOM 948 C C . THR A 1 115 ? -5.258 7.626 26.541 1.00 94.69 115 THR A C 1
ATOM 950 O O . THR A 1 115 ? -4.914 6.513 26.936 1.00 94.69 115 THR A O 1
ATOM 953 N N . VAL A 1 116 ? -4.968 8.081 25.325 1.00 93.69 116 VAL A N 1
ATOM 954 C CA . VAL A 1 116 ? -4.100 7.358 24.393 1.00 93.69 116 VAL A CA 1
ATOM 955 C C . VAL A 1 116 ? -2.686 7.909 24.481 1.00 93.69 116 VAL A C 1
ATOM 957 O O . VAL A 1 116 ? -2.484 9.112 24.649 1.00 93.69 116 VAL A O 1
ATOM 960 N N . ARG A 1 117 ? -1.694 7.026 24.368 1.00 90.19 117 ARG A N 1
ATOM 961 C CA . ARG A 1 117 ? -0.283 7.406 24.410 1.00 90.19 117 ARG A CA 1
ATOM 962 C C . ARG A 1 117 ? 0.417 6.897 23.166 1.00 90.19 117 ARG A C 1
ATOM 964 O O . ARG A 1 117 ? 0.308 5.719 22.835 1.00 90.19 117 ARG A O 1
ATOM 971 N N . ALA A 1 118 ? 1.146 7.790 22.511 1.00 87.88 118 ALA A N 1
ATOM 972 C CA . ALA A 1 118 ? 2.060 7.447 21.439 1.00 87.88 118 ALA A CA 1
ATOM 973 C C . ALA A 1 118 ? 3.504 7.636 21.908 1.00 87.88 118 ALA A C 1
ATOM 975 O O . ALA A 1 118 ? 3.794 8.506 22.734 1.00 87.88 118 ALA A O 1
ATOM 976 N N . ARG A 1 119 ? 4.399 6.796 21.399 1.00 83.88 119 ARG A N 1
ATOM 977 C CA . ARG A 1 119 ? 5.843 6.911 21.576 1.00 83.88 119 ARG A CA 1
ATOM 978 C C . ARG A 1 119 ? 6.461 7.274 20.244 1.00 83.88 119 ARG A C 1
ATOM 980 O O . ARG A 1 119 ? 6.188 6.608 19.249 1.00 83.88 119 ARG A O 1
ATOM 987 N N . ASP A 1 120 ? 7.298 8.299 20.253 1.00 82.06 120 ASP A N 1
ATOM 988 C CA . ASP A 1 120 ? 8.200 8.584 19.147 1.00 82.06 120 ASP A CA 1
ATOM 989 C C . ASP A 1 120 ? 9.536 7.863 19.419 1.00 82.06 120 ASP A C 1
ATOM 991 O O . ASP A 1 120 ? 10.129 8.073 20.481 1.00 82.06 120 ASP A O 1
ATOM 995 N N . PRO A 1 121 ? 9.978 6.938 18.547 1.00 71.12 121 PRO A N 1
ATOM 996 C CA . PRO A 1 121 ? 11.292 6.301 18.645 1.00 71.12 121 PRO A CA 1
ATOM 997 C C . PRO A 1 121 ? 12.454 7.282 18.519 1.00 71.12 121 PRO A C 1
ATOM 999 O O . PRO A 1 121 ? 13.530 7.027 19.065 1.00 71.12 121 PRO A O 1
ATOM 1002 N N . GLU A 1 122 ? 12.261 8.378 17.786 1.00 68.81 122 GLU A N 1
ATOM 1003 C CA . GLU A 1 122 ? 13.208 9.474 17.773 1.00 68.81 122 GLU A CA 1
ATOM 1004 C C . GLU A 1 122 ? 12.812 10.400 18.924 1.00 68.81 122 GLU A C 1
ATOM 1006 O O . GLU A 1 122 ? 11.786 11.069 18.855 1.00 68.81 122 GLU A O 1
ATOM 1011 N N . ASP A 1 123 ? 13.616 10.442 19.995 1.00 56.75 123 ASP A N 1
ATOM 1012 C CA . ASP A 1 123 ? 13.476 11.347 21.158 1.00 56.75 123 ASP A CA 1
ATOM 1013 C C . ASP A 1 123 ? 13.691 12.827 20.762 1.00 56.75 123 ASP A C 1
ATOM 1015 O O . ASP A 1 123 ? 14.397 13.608 21.400 1.00 56.75 123 ASP A O 1
ATOM 1019 N N . SER A 1 124 ? 13.142 13.222 19.617 1.00 55.97 124 SER A N 1
ATOM 1020 C CA . SER A 1 124 ? 12.954 14.596 19.237 1.00 55.97 124 SER A CA 1
ATOM 1021 C C . SER A 1 124 ? 11.906 15.154 20.190 1.00 55.97 124 SER A C 1
ATOM 1023 O O . SER A 1 124 ? 10.769 14.692 20.254 1.00 55.97 124 SER A O 1
ATOM 1025 N N . GLN A 1 125 ? 12.319 16.119 21.007 1.00 49.81 125 GLN A N 1
ATOM 1026 C CA . GLN A 1 125 ? 11.426 16.861 21.887 1.00 49.81 125 GLN A CA 1
ATOM 1027 C C . GLN A 1 125 ? 10.405 17.630 21.041 1.00 49.81 125 GLN A C 1
ATOM 1029 O O . GLN A 1 125 ? 10.575 18.815 20.754 1.00 49.81 125 GLN A O 1
ATOM 1034 N N . ILE A 1 126 ? 9.334 16.966 20.622 1.00 54.97 126 ILE A N 1
ATOM 1035 C CA . ILE A 1 126 ? 8.170 17.629 20.056 1.00 54.97 126 ILE A CA 1
ATOM 1036 C C . ILE A 1 126 ? 7.311 18.048 21.245 1.00 54.97 126 ILE A C 1
ATOM 1038 O O . ILE A 1 126 ? 6.495 17.281 21.748 1.00 54.97 126 ILE A O 1
ATOM 1042 N N . GLY A 1 127 ? 7.541 19.270 21.724 1.00 44.78 127 GLY A N 1
ATOM 1043 C CA . GLY A 1 127 ? 6.668 19.909 22.706 1.00 44.78 127 GLY A CA 1
ATOM 1044 C C . GLY A 1 127 ? 7.404 20.530 23.883 1.00 44.78 127 GLY A C 1
ATOM 1045 O O . GLY A 1 127 ? 7.347 20.029 25.002 1.00 44.78 127 GLY A O 1
ATOM 1046 N N . ARG A 1 128 ? 8.020 21.691 23.660 1.00 35.22 128 ARG A N 1
ATOM 1047 C CA . ARG A 1 128 ? 7.893 22.758 24.654 1.00 35.22 128 ARG A CA 1
ATOM 1048 C C . ARG A 1 128 ? 6.680 23.576 24.231 1.00 35.22 128 ARG A C 1
ATOM 1050 O O . ARG A 1 128 ? 6.741 24.250 23.206 1.00 35.22 128 ARG A O 1
ATOM 1057 N N . ALA A 1 129 ? 5.577 23.384 24.951 1.00 35.69 129 ALA A N 1
ATOM 1058 C CA . ALA A 1 129 ? 4.484 24.348 24.981 1.00 35.69 129 ALA A CA 1
ATOM 1059 C C . ALA A 1 129 ? 4.974 25.658 25.616 1.00 35.69 129 ALA A C 1
ATOM 1061 O O . ALA A 1 129 ? 5.897 25.581 26.465 1.00 35.69 129 ALA A O 1
#

InterPro domains:
  IPR015919 Cadherin-like superfamily [SSF49313] (91-125)